Protein AF-A0A1Y2K6N7-F1 (afdb_monomer_lite)

pLDDT: mean 85.59, std 12.87, range [52.72, 97.44]

Organism: NCBI:txid1434232

Foldseek 3Di:
DPDDQAPPVDDPPKDWDFDQPDDDDPPDWWKFWWWDDDPPPDPPDVPPDIDIDIATWDADPNWIWGHGPPPVDDIDTRPDDIGTRGTTPDIDDDDD

InterPro domains:
  IPR015927 Peptidase S24/S26A/S26B/S26C [PF00717] (3-89)
  IPR036286 LexA/Signal peptidase-like superfamily [SSF51306] (2-95)
  IPR039418 LexA-like [cd06529] (3-89)

Secondary structure (DSSP, 8-state):
--SSTTTTTS-TTPEEEEETTPPPPTTS-EEEEEEPPPTT-----TTSS---EEEEEEEETTEEEEE-SSTTS--EEE-S--EEEEEEEEEE----

Sequence (96 aa):
MIGESMEPEFSDKDIIIVDPSAEVAPGQRNYVVAIVPDHSGAPMTLDANVRPTFKEYVMDGGMKFLKPLNPRYPMVQVQDEIILLGVVVSKYKEYR

Structure (mmCIF, N/CA/C/O backbone):
data_AF-A0A1Y2K6N7-F1
#
_entry.id   AF-A0A1Y2K6N7-F1
#
loop_
_atom_site.group_PDB
_atom_site.id
_atom_site.type_symbol
_atom_site.label_atom_id
_atom_site.label_alt_id
_atom_site.label_comp_id
_atom_site.label_asym_id
_atom_site.label_entity_id
_atom_site.label_seq_id
_atom_site.pdbx_PDB_ins_code
_atom_site.Cartn_x
_atom_site.Cartn_y
_atom_site.Cartn_z
_atom_site.occupancy
_atom_site.B_iso_or_equiv
_atom_site.auth_seq_id
_atom_site.auth_comp_id
_atom_site.auth_asym_id
_atom_site.auth_atom_id
_atom_site.pdbx_PDB_model_num
ATOM 1 N N . MET A 1 1 ? 7.467 0.460 7.960 1.00 60.53 1 MET A N 1
ATOM 2 C CA . MET A 1 1 ? 7.391 0.586 6.483 1.00 60.53 1 MET A CA 1
ATOM 3 C C . MET A 1 1 ? 8.631 1.341 6.008 1.00 60.53 1 MET A C 1
ATOM 5 O O . MET A 1 1 ? 9.064 2.204 6.752 1.00 60.53 1 MET A O 1
ATOM 9 N N . ILE A 1 2 ? 9.249 0.995 4.869 1.00 60.72 2 ILE A N 1
ATOM 10 C CA . ILE A 1 2 ? 10.459 1.694 4.386 1.00 60.72 2 ILE A CA 1
ATOM 11 C C . ILE A 1 2 ? 10.037 2.749 3.352 1.00 60.72 2 ILE A C 1
ATOM 13 O O . ILE A 1 2 ? 9.620 2.388 2.252 1.00 60.72 2 ILE A O 1
ATOM 17 N N . GLY A 1 3 ? 10.166 4.034 3.694 1.00 77.44 3 GLY A N 1
ATOM 18 C CA . GLY A 1 3 ? 10.015 5.166 2.769 1.00 77.44 3 GLY A CA 1
ATOM 19 C C . GLY A 1 3 ? 8.861 6.127 3.086 1.00 77.44 3 GLY A C 1
ATOM 20 O O . GLY A 1 3 ? 7.910 5.788 3.778 1.00 77.44 3 GLY A O 1
ATOM 21 N N . GLU A 1 4 ? 8.934 7.339 2.531 1.00 90.94 4 GLU A N 1
ATOM 22 C CA . GLU A 1 4 ? 8.038 8.465 2.871 1.00 90.94 4 GLU A CA 1
ATOM 23 C C . GLU A 1 4 ? 6.796 8.551 1.965 1.00 90.94 4 GLU A C 1
ATOM 25 O O . GLU A 1 4 ? 5.973 9.456 2.095 1.00 90.94 4 GLU A O 1
ATOM 30 N N . SER A 1 5 ? 6.649 7.639 0.996 1.00 91.56 5 SER A N 1
ATOM 31 C CA . SER A 1 5 ? 5.628 7.750 -0.064 1.00 91.56 5 S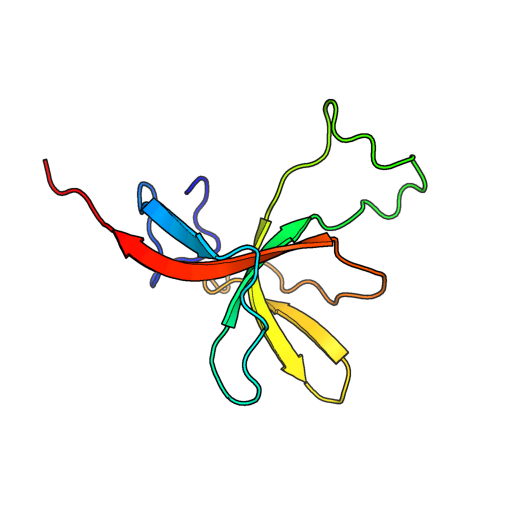ER A CA 1
ATOM 32 C C . SER A 1 5 ? 4.176 7.713 0.432 1.00 91.56 5 SER A C 1
ATOM 34 O O . SER A 1 5 ? 3.263 8.076 -0.306 1.00 91.56 5 SER A O 1
ATOM 36 N N . MET A 1 6 ? 3.956 7.273 1.670 1.00 95.25 6 MET A N 1
ATOM 37 C CA . MET A 1 6 ? 2.629 7.134 2.275 1.00 95.25 6 MET A CA 1
ATOM 38 C C . MET A 1 6 ? 2.403 8.087 3.454 1.00 95.25 6 MET A C 1
ATOM 40 O O . MET A 1 6 ? 1.381 7.997 4.134 1.00 95.25 6 MET A O 1
ATOM 44 N N . GLU A 1 7 ? 3.311 9.039 3.662 1.00 95.12 7 GLU A N 1
ATOM 45 C CA . GLU A 1 7 ? 3.094 10.145 4.588 1.00 95.12 7 GLU A CA 1
ATOM 46 C C . GLU A 1 7 ? 1.988 11.091 4.079 1.00 95.12 7 GLU A C 1
ATOM 48 O O . GLU A 1 7 ? 1.802 11.224 2.866 1.00 95.12 7 GLU A O 1
ATOM 53 N N . PRO A 1 8 ? 1.242 11.763 4.977 1.00 93.38 8 PRO A N 1
ATOM 54 C CA . PRO A 1 8 ? 1.405 11.759 6.437 1.00 93.38 8 PRO A CA 1
ATOM 55 C C . PRO A 1 8 ? 0.673 10.615 7.155 1.00 93.38 8 PRO A C 1
ATOM 57 O O . PRO A 1 8 ? 0.882 10.423 8.349 1.00 93.38 8 PRO A O 1
ATOM 60 N N . GLU A 1 9 ? -0.186 9.862 6.463 1.00 95.00 9 GLU A N 1
ATOM 61 C CA . GLU A 1 9 ? -1.033 8.848 7.105 1.00 95.00 9 GLU A CA 1
ATOM 62 C C . GLU A 1 9 ? -0.216 7.666 7.640 1.00 95.00 9 GLU A C 1
ATOM 64 O O . GLU A 1 9 ? -0.527 7.142 8.708 1.00 95.00 9 GLU A O 1
ATOM 69 N N . PHE A 1 10 ? 0.833 7.263 6.923 1.00 94.38 10 PHE A N 1
ATOM 70 C CA . PHE A 1 10 ? 1.743 6.200 7.335 1.00 94.38 10 PHE A CA 1
ATOM 71 C C . PHE A 1 10 ? 3.159 6.754 7.410 1.00 94.38 10 PHE A C 1
ATOM 73 O O . PHE A 1 10 ? 3.742 7.124 6.390 1.00 94.38 10 PHE A O 1
ATOM 80 N N . SER A 1 11 ? 3.698 6.820 8.621 1.00 92.12 11 SER A N 1
ATOM 81 C CA . SER A 1 11 ? 5.057 7.291 8.877 1.00 92.12 11 SER A CA 1
ATOM 82 C C . SER A 1 11 ? 6.073 6.154 8.772 1.00 92.12 11 SER A C 1
ATOM 84 O O . SER A 1 11 ? 5.727 4.967 8.827 1.00 92.12 11 SER A O 1
ATOM 86 N N . ASP A 1 12 ? 7.356 6.518 8.702 1.00 85.75 12 ASP A N 1
ATOM 87 C CA . ASP A 1 12 ? 8.428 5.559 8.969 1.00 85.75 12 ASP A CA 1
ATOM 88 C C . ASP A 1 12 ? 8.179 4.826 10.301 1.00 85.75 12 ASP A C 1
ATOM 90 O O . ASP A 1 12 ? 7.654 5.395 11.263 1.00 85.75 12 ASP A O 1
ATOM 94 N N . LYS A 1 13 ? 8.549 3.541 10.335 1.00 86.69 13 LYS A N 1
ATOM 95 C CA . LYS A 1 13 ? 8.333 2.597 11.452 1.00 86.69 13 LYS A CA 1
ATOM 96 C C . LYS A 1 13 ? 6.887 2.210 11.770 1.00 86.69 13 LYS A C 1
ATOM 98 O O . LYS A 1 13 ? 6.706 1.320 12.598 1.00 86.69 13 LYS A O 1
ATOM 103 N N . ASP A 1 14 ? 5.882 2.747 11.079 1.00 92.69 14 ASP A N 1
ATOM 104 C CA . ASP A 1 14 ? 4.534 2.185 11.189 1.00 92.69 14 ASP A CA 1
ATOM 105 C C . ASP A 1 14 ? 4.544 0.713 10.740 1.00 92.69 14 ASP A C 1
ATOM 107 O O . ASP A 1 14 ? 5.154 0.339 9.721 1.00 92.69 14 ASP A O 1
ATOM 111 N N . ILE A 1 15 ? 3.866 -0.121 11.529 1.00 93.00 15 ILE A N 1
ATOM 112 C CA . ILE A 1 15 ? 3.608 -1.527 11.235 1.00 93.00 15 ILE A CA 1
ATOM 113 C C . ILE A 1 15 ? 2.225 -1.602 10.598 1.00 93.00 15 ILE A C 1
ATOM 115 O O . ILE A 1 15 ? 1.241 -1.173 11.196 1.00 93.00 15 ILE A O 1
ATOM 119 N N . ILE A 1 16 ? 2.142 -2.146 9.387 1.00 94.75 16 ILE A N 1
ATOM 120 C CA . ILE A 1 16 ? 0.870 -2.397 8.702 1.00 94.75 16 ILE A CA 1
ATOM 121 C C . ILE A 1 16 ? 0.505 -3.873 8.827 1.00 94.75 16 ILE A C 1
ATOM 123 O O . ILE A 1 16 ? 1.371 -4.742 8.731 1.00 94.75 16 ILE A O 1
ATOM 127 N N . ILE A 1 17 ? -0.778 -4.145 9.034 1.00 96.06 17 ILE A N 1
ATOM 128 C CA . ILE A 1 17 ? -1.337 -5.496 9.019 1.00 96.06 17 ILE A CA 1
ATOM 129 C C . ILE A 1 17 ? -2.048 -5.663 7.681 1.00 96.06 17 ILE A C 1
ATOM 131 O O . ILE A 1 17 ? -2.920 -4.864 7.333 1.00 96.06 17 ILE A O 1
ATOM 135 N N . VAL A 1 18 ? -1.632 -6.681 6.934 1.00 96.75 18 VAL A N 1
ATOM 136 C CA . VAL A 1 18 ? -2.119 -6.986 5.588 1.00 96.75 18 VAL A CA 1
ATOM 137 C C . VAL A 1 18 ? -2.946 -8.260 5.656 1.00 96.75 18 VAL A C 1
ATOM 139 O O . VAL A 1 18 ? -2.453 -9.278 6.142 1.00 96.75 18 VAL A O 1
ATOM 142 N N . ASP A 1 19 ? -4.178 -8.204 5.162 1.00 97.44 19 ASP A N 1
ATOM 143 C CA . ASP A 1 19 ? -4.996 -9.384 4.915 1.00 97.44 19 ASP A CA 1
ATOM 144 C C . ASP A 1 19 ? -4.818 -9.814 3.444 1.00 97.44 19 ASP A C 1
ATOM 146 O O . ASP A 1 19 ? -5.227 -9.076 2.539 1.00 97.44 19 ASP A O 1
ATOM 150 N N . PRO A 1 20 ? -4.189 -10.976 3.178 1.00 96.69 20 PRO A N 1
ATOM 151 C CA . PRO A 1 20 ? -3.976 -11.468 1.819 1.00 96.69 20 PRO A CA 1
ATOM 152 C C . PRO A 1 20 ? -5.259 -11.971 1.145 1.00 96.69 20 PRO A C 1
ATOM 154 O O . PRO A 1 20 ? -5.272 -12.131 -0.071 1.00 96.69 20 PRO A O 1
ATOM 157 N N . SER A 1 21 ? -6.320 -12.243 1.912 1.00 95.81 21 SER A N 1
ATOM 158 C CA . SER A 1 21 ? -7.609 -12.721 1.389 1.00 95.81 21 SER A CA 1
ATOM 159 C C . SER A 1 21 ? -8.631 -11.597 1.217 1.00 95.81 21 SER A C 1
ATOM 161 O O . SER A 1 21 ? -9.692 -11.821 0.638 1.00 95.81 21 SER A O 1
ATOM 163 N N . ALA A 1 22 ? -8.339 -10.399 1.726 1.00 94.75 22 ALA A N 1
ATOM 164 C CA . ALA A 1 22 ? -9.220 -9.253 1.587 1.00 94.75 22 ALA A CA 1
ATOM 165 C C . ALA A 1 22 ? -9.220 -8.715 0.150 1.00 94.75 22 ALA A C 1
ATOM 167 O O . ALA A 1 22 ? -8.175 -8.540 -0.480 1.00 94.75 22 ALA A O 1
ATOM 168 N N . GLU A 1 23 ? -10.413 -8.394 -0.342 1.00 91.62 23 GLU A N 1
ATOM 169 C CA . GLU A 1 23 ? -10.612 -7.740 -1.632 1.00 91.62 23 GLU A CA 1
ATOM 170 C C . GLU A 1 23 ? -10.684 -6.216 -1.478 1.00 91.62 23 GLU A C 1
ATOM 172 O O . GLU A 1 23 ? -11.048 -5.682 -0.429 1.00 91.62 23 GLU A O 1
ATOM 177 N N . VAL A 1 24 ? -10.364 -5.496 -2.555 1.00 91.69 24 VAL A N 1
ATOM 178 C CA . VAL A 1 24 ? -10.536 -4.041 -2.623 1.00 91.69 24 VAL A CA 1
ATOM 179 C C . VAL A 1 24 ? -12.029 -3.712 -2.582 1.00 91.69 24 VAL A C 1
ATOM 181 O O . VAL A 1 24 ? -12.766 -4.030 -3.514 1.00 91.69 24 VAL A O 1
ATOM 184 N N . ALA A 1 25 ? -12.469 -3.015 -1.537 1.00 90.56 25 ALA A N 1
ATOM 185 C CA . ALA A 1 25 ? -13.862 -2.621 -1.369 1.00 90.56 25 ALA A CA 1
ATOM 186 C C . ALA A 1 25 ? -14.218 -1.421 -2.275 1.00 90.56 25 ALA A C 1
ATOM 188 O O . ALA A 1 25 ? -13.646 -0.338 -2.102 1.00 90.56 25 ALA A O 1
ATOM 189 N N . PRO A 1 26 ? -15.176 -1.546 -3.214 1.00 87.31 26 PRO A N 1
ATOM 190 C CA . PRO A 1 26 ? -15.580 -0.434 -4.071 1.00 87.31 26 PRO A CA 1
ATOM 191 C C . PRO A 1 26 ? -16.073 0.774 -3.266 1.00 87.31 26 PRO A C 1
ATOM 193 O O . PRO A 1 26 ? -16.789 0.631 -2.276 1.00 87.31 26 PRO A O 1
ATOM 196 N N . GLY A 1 27 ? -15.700 1.981 -3.699 1.00 85.56 27 GLY A N 1
ATOM 197 C CA . GLY A 1 27 ? -16.120 3.234 -3.058 1.00 85.56 27 GLY A CA 1
ATOM 198 C C . GLY A 1 27 ? -15.447 3.536 -1.713 1.00 85.56 27 GLY A C 1
ATOM 199 O O . GLY A 1 27 ? -15.750 4.562 -1.108 1.00 85.56 27 GLY A O 1
ATOM 200 N N . GLN A 1 28 ? -14.527 2.687 -1.253 1.00 90.06 28 GLN A N 1
ATOM 201 C CA . GLN A 1 28 ? -13.738 2.914 -0.045 1.00 90.06 28 GLN A CA 1
ATOM 202 C C . GLN A 1 28 ? -12.279 3.196 -0.395 1.00 90.06 28 GLN A C 1
ATOM 204 O O . GLN A 1 28 ? -11.786 2.837 -1.468 1.00 90.06 28 GLN A O 1
ATOM 209 N N . ARG A 1 29 ? -11.565 3.838 0.533 1.00 93.25 29 ARG A N 1
ATOM 210 C CA . ARG A 1 29 ? -10.112 3.967 0.418 1.00 93.25 29 ARG A CA 1
ATOM 211 C C . ARG A 1 29 ? -9.488 2.619 0.731 1.00 93.25 29 ARG A C 1
ATOM 213 O O . ARG A 1 29 ? -9.621 2.122 1.844 1.00 93.25 29 ARG A O 1
ATOM 220 N N . ASN A 1 30 ? -8.810 2.050 -0.257 1.00 95.69 30 ASN A N 1
ATOM 221 C CA . ASN A 1 30 ? -8.125 0.778 -0.118 1.00 95.69 30 ASN A CA 1
ATOM 222 C C . ASN A 1 30 ? -6.629 1.015 -0.170 1.00 95.69 30 ASN A C 1
ATOM 224 O O . ASN A 1 30 ? -6.112 1.656 -1.081 1.00 95.69 30 ASN A O 1
ATOM 228 N N . TYR A 1 31 ? -5.930 0.463 0.801 1.00 96.81 31 TYR A N 1
ATOM 229 C CA . TYR A 1 31 ? -4.484 0.496 0.872 1.00 96.81 31 TYR A CA 1
ATOM 230 C C . TYR A 1 31 ? -3.973 -0.901 0.578 1.00 96.81 31 TYR A C 1
ATOM 232 O O . TYR A 1 31 ? -4.478 -1.862 1.146 1.00 96.81 31 TYR A O 1
ATOM 240 N N . VAL A 1 32 ? -2.999 -1.033 -0.312 1.00 95.56 32 VAL A N 1
ATOM 241 C CA . VAL A 1 32 ? -2.576 -2.339 -0.814 1.00 95.56 32 VAL A CA 1
ATOM 242 C C . VAL A 1 32 ? -1.075 -2.500 -0.744 1.00 95.56 32 VAL A C 1
ATOM 244 O O . VAL A 1 32 ? -0.319 -1.549 -0.963 1.00 95.56 32 VAL A O 1
ATOM 247 N N . VAL A 1 33 ? -0.654 -3.734 -0.484 1.00 94.50 33 VAL A N 1
ATOM 248 C CA . VAL A 1 33 ? 0.702 -4.171 -0.788 1.00 94.50 33 VAL A CA 1
ATOM 249 C C . VAL A 1 33 ? 0.641 -4.929 -2.104 1.00 94.50 33 VAL A C 1
ATOM 251 O O . VAL A 1 33 ? -0.132 -5.873 -2.254 1.00 94.50 33 VAL A O 1
ATOM 254 N N . ALA A 1 34 ? 1.430 -4.492 -3.075 1.00 91.06 34 ALA A N 1
ATOM 255 C CA . ALA A 1 34 ? 1.426 -5.061 -4.412 1.00 91.06 34 ALA A CA 1
ATOM 256 C C . ALA A 1 34 ? 2.844 -5.172 -4.951 1.00 91.06 34 ALA A C 1
ATOM 258 O O . ALA A 1 34 ? 3.752 -4.460 -4.523 1.00 91.06 34 ALA A O 1
ATOM 259 N N . ILE A 1 35 ? 3.020 -6.041 -5.928 1.00 87.31 35 ILE A N 1
ATOM 260 C CA . ILE A 1 35 ? 4.212 -6.087 -6.752 1.00 87.31 35 ILE A CA 1
ATOM 261 C C . ILE A 1 35 ? 3.838 -5.571 -8.135 1.00 87.31 35 ILE A C 1
ATOM 263 O O . ILE A 1 35 ? 2.856 -6.018 -8.731 1.00 87.31 35 ILE A O 1
ATOM 267 N N . VAL A 1 36 ? 4.637 -4.629 -8.627 1.00 80.25 36 VAL A N 1
ATOM 268 C CA . VAL A 1 36 ? 4.531 -4.107 -9.987 1.00 80.25 36 VAL A CA 1
ATOM 269 C C . VAL A 1 36 ? 5.668 -4.734 -10.794 1.00 80.25 36 VAL A C 1
ATOM 271 O O . VAL A 1 36 ? 6.824 -4.524 -10.413 1.00 80.25 36 VAL A O 1
ATOM 274 N N . PRO A 1 37 ? 5.374 -5.516 -11.849 1.00 72.12 37 PRO A N 1
ATOM 275 C CA . PRO A 1 37 ? 6.399 -6.008 -12.761 1.00 72.12 37 PRO A CA 1
ATOM 276 C C . PRO A 1 37 ? 7.184 -4.844 -13.359 1.00 72.12 37 PRO A C 1
ATOM 278 O O . PRO A 1 37 ? 6.609 -3.801 -13.681 1.00 72.12 37 PRO A O 1
ATOM 281 N N . ASP A 1 38 ? 8.493 -5.003 -13.521 1.00 65.31 38 ASP A N 1
ATOM 282 C CA . ASP A 1 38 ? 9.235 -4.081 -14.361 1.00 65.31 38 ASP A CA 1
ATOM 283 C C . ASP A 1 38 ? 8.923 -4.406 -15.830 1.00 65.31 38 ASP A C 1
ATOM 285 O O . ASP A 1 38 ? 8.937 -5.555 -16.264 1.00 65.31 38 ASP A O 1
ATOM 289 N N . HIS A 1 39 ? 8.633 -3.388 -16.641 1.00 62.69 39 HIS A N 1
ATOM 290 C CA . HIS A 1 39 ? 8.345 -3.573 -18.072 1.00 62.69 39 HIS A CA 1
ATOM 291 C C . HIS A 1 39 ? 9.600 -3.960 -18.890 1.00 62.69 39 HIS A C 1
ATOM 293 O O . HIS A 1 39 ? 9.654 -3.745 -20.098 1.00 62.69 39 HIS A O 1
ATOM 299 N N . SER A 1 40 ? 10.638 -4.498 -18.239 1.00 60.91 40 SER A N 1
ATOM 300 C CA . SER A 1 40 ? 11.893 -4.934 -18.856 1.00 60.91 40 SER A CA 1
ATOM 301 C C . SER A 1 40 ? 11.743 -6.253 -19.624 1.00 60.91 40 SER A C 1
ATOM 303 O O . SER A 1 40 ? 12.625 -6.613 -20.403 1.00 60.91 40 SER A O 1
ATOM 305 N N . GLY A 1 41 ? 10.632 -6.972 -19.419 1.00 56.31 41 GLY A N 1
ATOM 306 C CA . GLY A 1 41 ? 10.379 -8.282 -20.020 1.00 56.31 41 GLY A CA 1
ATOM 307 C C . GLY A 1 41 ? 11.169 -9.421 -19.367 1.00 56.31 41 GLY A C 1
ATOM 308 O O . GLY A 1 41 ? 11.101 -10.555 -19.842 1.00 56.31 41 GLY A O 1
ATOM 309 N N . ALA A 1 42 ? 11.911 -9.147 -18.289 1.00 57.16 42 ALA A N 1
ATOM 310 C CA . ALA A 1 42 ? 12.545 -10.184 -17.491 1.00 57.16 42 ALA A CA 1
ATOM 311 C C . ALA A 1 42 ? 11.475 -10.995 -16.731 1.00 57.16 42 ALA A C 1
ATOM 313 O O . ALA A 1 42 ? 10.499 -10.420 -16.244 1.00 57.16 42 ALA A O 1
ATOM 314 N N . PRO A 1 43 ? 11.628 -12.326 -16.596 1.00 56.66 43 PRO A N 1
ATOM 315 C CA . PRO A 1 43 ? 10.735 -13.107 -15.752 1.00 56.66 43 PRO A CA 1
ATOM 316 C C . PRO A 1 43 ? 10.801 -12.576 -14.318 1.00 56.66 43 PRO A C 1
ATOM 318 O O . PRO A 1 43 ? 11.885 -12.497 -13.739 1.00 56.66 43 PRO A O 1
ATOM 321 N N . MET A 1 44 ? 9.649 -12.247 -13.731 1.00 56.47 44 MET A N 1
ATOM 322 C CA . MET A 1 44 ? 9.557 -11.979 -12.298 1.00 56.47 44 MET A CA 1
ATOM 323 C C . MET A 1 44 ? 9.838 -13.274 -11.534 1.00 56.47 44 MET A C 1
ATOM 325 O O . MET A 1 44 ? 8.943 -14.078 -11.273 1.00 56.47 44 MET A O 1
ATOM 329 N N . THR A 1 45 ? 11.095 -13.492 -11.175 1.00 55.91 45 THR A N 1
ATOM 330 C CA . THR A 1 45 ? 11.475 -14.507 -10.201 1.00 55.91 45 THR A CA 1
ATOM 331 C C . THR A 1 45 ? 11.391 -13.889 -8.810 1.00 55.91 45 THR A C 1
ATOM 333 O O . THR A 1 45 ? 11.857 -12.776 -8.561 1.00 55.91 45 THR A O 1
ATOM 336 N N . LEU A 1 46 ? 10.765 -14.603 -7.873 1.00 57.62 46 LEU A N 1
ATOM 337 C CA . LEU A 1 46 ? 10.585 -14.149 -6.489 1.00 57.62 46 LEU A CA 1
ATOM 338 C C . LEU A 1 46 ? 11.912 -14.090 -5.695 1.00 57.62 46 LEU A C 1
ATOM 340 O O . LEU A 1 46 ? 11.890 -13.922 -4.480 1.00 57.62 46 LEU A O 1
ATOM 344 N N . ASP A 1 47 ? 13.057 -14.284 -6.355 1.00 56.06 47 ASP A N 1
ATOM 345 C CA . ASP A 1 47 ? 14.329 -14.649 -5.736 1.00 56.06 47 ASP A CA 1
ATOM 346 C C . ASP A 1 47 ? 15.322 -13.493 -5.533 1.00 56.06 47 ASP A C 1
ATOM 348 O O . ASP A 1 47 ? 16.231 -13.661 -4.721 1.00 56.06 47 ASP A O 1
ATOM 352 N N . ALA A 1 48 ? 15.162 -12.307 -6.146 1.00 52.72 48 ALA A N 1
ATOM 353 C CA . ALA A 1 48 ? 16.083 -11.195 -5.832 1.00 52.72 48 ALA A CA 1
ATOM 354 C C . ALA A 1 48 ? 15.616 -9.755 -6.113 1.00 52.72 48 ALA A C 1
ATOM 356 O O . ALA A 1 48 ? 15.947 -8.857 -5.338 1.00 52.72 48 ALA A O 1
ATOM 357 N N . ASN A 1 49 ? 14.877 -9.490 -7.196 1.00 57.62 49 ASN A N 1
ATOM 358 C CA . ASN A 1 49 ? 14.678 -8.104 -7.669 1.00 57.62 49 ASN A CA 1
ATOM 359 C C . ASN A 1 49 ? 13.263 -7.557 -7.487 1.00 57.62 49 ASN A C 1
ATOM 361 O O . ASN A 1 49 ? 12.992 -6.391 -7.770 1.00 57.62 49 ASN A O 1
ATOM 365 N N . VAL A 1 50 ? 12.368 -8.381 -6.961 1.00 69.69 50 VAL A N 1
ATOM 366 C CA . VAL A 1 50 ? 10.968 -8.029 -6.805 1.00 69.69 50 VAL A CA 1
ATOM 367 C C . VAL A 1 50 ? 10.754 -7.370 -5.447 1.00 69.69 50 VAL A C 1
ATOM 369 O O . VAL A 1 50 ? 10.818 -8.021 -4.406 1.00 69.69 50 VAL A O 1
ATOM 372 N N . ARG A 1 51 ? 10.507 -6.056 -5.446 1.00 77.81 51 ARG A N 1
ATOM 373 C CA . ARG A 1 51 ? 10.235 -5.293 -4.220 1.00 77.81 51 ARG A CA 1
ATOM 374 C C . ARG A 1 51 ? 8.749 -4.947 -4.131 1.00 77.81 51 ARG A C 1
ATOM 376 O O . ARG A 1 51 ? 8.253 -4.245 -5.013 1.00 77.81 51 ARG A O 1
ATOM 383 N N . PRO A 1 52 ? 8.036 -5.388 -3.080 1.00 87.56 52 PRO A N 1
ATOM 384 C CA . PRO A 1 52 ? 6.661 -4.969 -2.881 1.00 87.56 52 PRO A CA 1
ATOM 385 C C . PRO A 1 52 ? 6.594 -3.458 -2.635 1.00 87.56 52 PRO A C 1
ATOM 387 O O . PRO A 1 52 ? 7.445 -2.872 -1.963 1.00 87.56 52 PRO A O 1
ATOM 390 N N . THR A 1 53 ? 5.551 -2.833 -3.167 1.00 89.25 53 THR A N 1
ATOM 391 C CA . THR A 1 53 ? 5.198 -1.437 -2.930 1.00 89.25 53 THR A CA 1
ATOM 392 C C . THR A 1 53 ? 3.943 -1.357 -2.077 1.00 89.25 53 THR A C 1
ATOM 394 O O . THR A 1 53 ? 3.064 -2.214 -2.151 1.00 89.25 53 THR A O 1
ATOM 397 N N . PHE A 1 54 ? 3.857 -0.302 -1.276 1.00 94.00 54 PHE A N 1
ATOM 398 C CA . PHE A 1 54 ? 2.696 0.027 -0.462 1.00 94.00 54 PHE A CA 1
ATOM 399 C C . PHE A 1 54 ? 2.085 1.341 -0.962 1.00 94.00 54 PHE A C 1
ATOM 401 O O . PHE A 1 54 ? 2.796 2.353 -1.000 1.00 94.00 54 PHE A O 1
ATOM 408 N N . LYS A 1 55 ? 0.823 1.315 -1.414 1.00 95.06 55 LYS A N 1
ATOM 409 C CA . LYS A 1 55 ? 0.119 2.451 -2.049 1.00 95.06 55 LYS A CA 1
ATOM 410 C C . LYS A 1 55 ? -1.389 2.413 -1.775 1.00 95.06 55 LYS A C 1
ATOM 412 O O . LYS A 1 55 ? -1.925 1.385 -1.375 1.00 95.06 55 LYS A O 1
ATOM 417 N N . GLU A 1 56 ? -2.079 3.528 -2.001 1.00 96.19 56 GLU A N 1
ATOM 418 C CA . GLU A 1 56 ? -3.540 3.545 -2.134 1.00 96.19 56 GLU A CA 1
ATOM 419 C C . GLU A 1 56 ? -3.925 2.988 -3.512 1.00 96.19 56 GLU A C 1
ATOM 421 O O . GLU A 1 56 ? -3.366 3.400 -4.528 1.00 96.19 56 GLU A O 1
ATOM 426 N N . TYR A 1 57 ? -4.864 2.048 -3.553 1.00 94.81 57 TYR A N 1
ATOM 427 C CA . TYR A 1 57 ? -5.445 1.543 -4.790 1.00 94.81 57 TYR A CA 1
ATOM 428 C C . TYR A 1 57 ? -6.645 2.407 -5.174 1.00 94.81 57 TYR A C 1
ATOM 430 O O . TYR A 1 57 ? -7.612 2.517 -4.417 1.00 94.81 57 TYR A O 1
ATOM 438 N N . VAL A 1 58 ? -6.582 3.014 -6.357 1.00 93.56 58 VAL A N 1
ATOM 439 C CA . VAL A 1 58 ? -7.607 3.929 -6.870 1.00 93.56 58 VAL A CA 1
ATOM 440 C C . VAL A 1 58 ? -8.124 3.416 -8.206 1.00 93.56 58 VAL A C 1
ATOM 442 O O . VAL A 1 58 ? -7.347 3.011 -9.069 1.00 93.56 58 VAL A O 1
ATOM 445 N N . MET A 1 59 ? -9.442 3.462 -8.383 1.00 90.31 59 MET A N 1
ATOM 446 C CA . MET A 1 59 ? -10.090 3.258 -9.673 1.00 90.31 59 MET A CA 1
ATOM 447 C C . MET A 1 59 ? -10.698 4.572 -10.147 1.00 90.31 59 MET A C 1
ATOM 449 O O . MET A 1 59 ? -11.518 5.153 -9.440 1.00 90.31 59 MET A O 1
ATOM 453 N N . ASP A 1 60 ? -10.314 5.015 -11.341 1.00 87.69 60 ASP A N 1
ATOM 454 C CA . ASP A 1 60 ? -10.843 6.225 -11.969 1.00 87.69 60 ASP A CA 1
ATOM 455 C C . ASP A 1 60 ? -11.014 6.001 -13.476 1.00 87.69 60 ASP A C 1
ATOM 457 O O . ASP A 1 60 ? -10.116 5.483 -14.139 1.00 87.69 60 ASP A O 1
ATOM 461 N N . GLY A 1 61 ? -12.195 6.312 -14.014 1.00 88.19 61 GLY A N 1
ATOM 462 C CA . GLY A 1 61 ? -12.504 6.122 -15.437 1.00 88.19 61 GLY A CA 1
ATOM 463 C C . GLY A 1 61 ? -12.302 4.690 -15.962 1.00 88.19 61 GLY A C 1
ATOM 464 O O . GLY A 1 61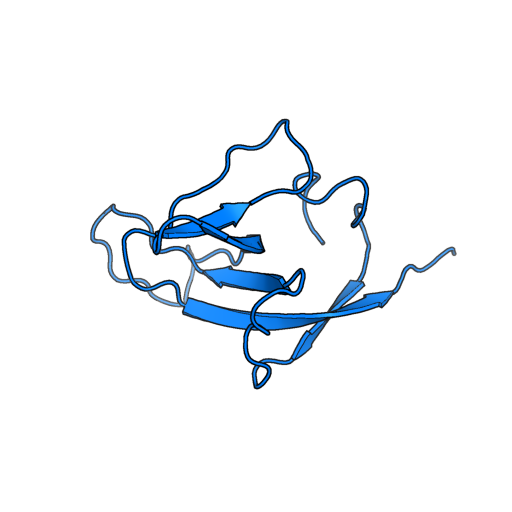 ? -11.957 4.513 -17.126 1.00 88.19 61 GLY A O 1
ATOM 465 N N . GLY A 1 62 ? -12.456 3.667 -15.111 1.00 86.94 62 GLY A N 1
ATOM 466 C CA . GLY A 1 62 ? -12.191 2.261 -15.458 1.00 86.94 62 GLY A CA 1
ATOM 467 C C . GLY A 1 62 ? -10.708 1.865 -15.447 1.00 86.94 62 GLY A C 1
ATOM 468 O O . GLY A 1 62 ? -10.387 0.694 -15.640 1.00 86.94 62 GLY A O 1
ATOM 469 N N . MET A 1 63 ? -9.808 2.809 -15.174 1.00 89.31 63 MET A N 1
ATOM 470 C CA . MET A 1 63 ? -8.376 2.575 -15.022 1.00 89.31 63 MET A CA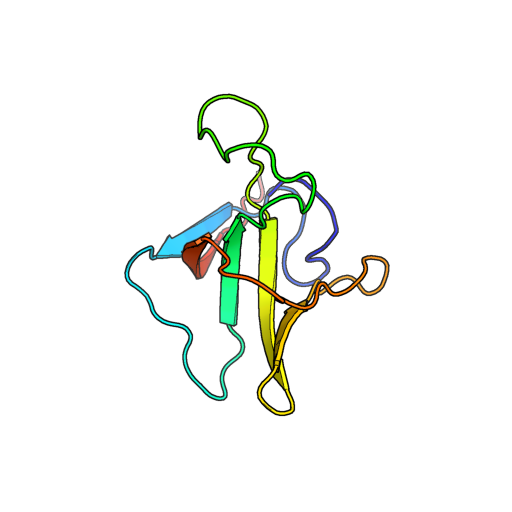 1
ATOM 471 C C . MET A 1 63 ? -8.014 2.374 -13.551 1.00 89.31 63 MET A C 1
ATOM 473 O O . MET A 1 63 ? -8.644 2.931 -12.650 1.00 89.31 63 MET A O 1
ATOM 477 N N . LYS A 1 64 ? -6.987 1.558 -13.314 1.00 89.50 64 LYS A N 1
ATOM 478 C CA . LYS A 1 64 ? -6.475 1.222 -11.983 1.00 89.50 64 LYS A CA 1
ATOM 479 C C . LYS A 1 64 ? -5.169 1.970 -11.740 1.00 89.50 64 LYS A C 1
ATOM 481 O O . LYS A 1 64 ? -4.307 2.018 -12.616 1.00 89.50 64 LYS A O 1
ATOM 486 N N . PHE A 1 65 ? -5.003 2.511 -10.541 1.00 92.38 65 PHE A N 1
ATOM 487 C CA . PHE A 1 65 ? -3.824 3.276 -10.155 1.00 92.38 65 PHE A CA 1
ATOM 488 C C . PHE A 1 65 ? -3.324 2.862 -8.775 1.00 92.38 65 PHE A C 1
ATOM 490 O O . PHE A 1 65 ? -4.107 2.595 -7.864 1.00 92.38 65 PHE A O 1
ATOM 497 N N . LEU A 1 66 ? -2.003 2.882 -8.613 1.00 93.69 66 LEU A N 1
ATOM 498 C CA . LEU A 1 66 ? -1.329 2.851 -7.324 1.00 93.69 66 LEU A CA 1
ATOM 499 C C . LEU A 1 66 ? -0.871 4.271 -6.990 1.00 93.69 66 LEU A C 1
ATOM 501 O O . LEU A 1 66 ? 0.077 4.803 -7.575 1.00 93.69 66 LEU A O 1
ATOM 505 N N . LYS A 1 67 ? -1.577 4.898 -6.052 1.00 94.62 67 LYS A N 1
ATOM 506 C CA . LYS A 1 67 ? -1.405 6.295 -5.667 1.00 94.62 67 LYS A CA 1
ATOM 507 C C . LYS A 1 67 ? -0.636 6.402 -4.341 1.00 94.62 67 LYS A C 1
ATOM 509 O O . LYS A 1 67 ? -1.077 5.846 -3.335 1.00 94.62 67 LYS A O 1
ATOM 514 N N . PRO A 1 68 ? 0.512 7.097 -4.296 1.00 95.38 68 PRO A N 1
ATOM 515 C CA . PRO A 1 68 ? 1.136 7.471 -3.030 1.00 95.38 68 PRO A CA 1
ATOM 516 C C . PRO A 1 68 ? 0.306 8.547 -2.323 1.00 95.38 68 PRO A C 1
ATOM 518 O O . PRO A 1 68 ? -0.337 9.370 -2.974 1.00 95.38 68 PRO A O 1
ATOM 521 N N . LEU A 1 69 ? 0.340 8.572 -0.990 1.00 95.50 69 LEU A N 1
ATOM 522 C CA . LEU A 1 69 ? -0.300 9.650 -0.223 1.00 95.50 69 LEU A CA 1
ATOM 523 C C . LEU A 1 69 ? 0.559 10.903 -0.163 1.00 95.50 69 LEU A C 1
ATOM 525 O O . LEU A 1 69 ? 0.022 12.005 -0.080 1.00 95.50 69 LEU A O 1
ATOM 529 N N . ASN A 1 70 ? 1.875 10.727 -0.258 1.00 95.12 70 ASN A N 1
ATOM 530 C CA . ASN A 1 70 ? 2.816 11.824 -0.325 1.00 95.12 70 ASN A CA 1
ATOM 531 C C . ASN A 1 70 ? 2.894 12.336 -1.777 1.00 95.12 70 ASN A C 1
ATOM 533 O O . ASN A 1 70 ? 3.423 11.622 -2.637 1.00 95.12 70 ASN A O 1
ATOM 537 N N . PRO A 1 71 ? 2.436 13.571 -2.072 1.00 93.06 71 PRO A N 1
ATOM 538 C CA . PRO A 1 71 ? 2.368 14.096 -3.440 1.00 93.06 71 PRO A CA 1
ATOM 539 C C . PRO A 1 71 ? 3.728 14.272 -4.126 1.00 93.06 71 PRO A C 1
ATOM 541 O O . PRO A 1 71 ? 3.782 14.522 -5.326 1.00 93.06 71 PRO A O 1
ATOM 544 N N . ARG A 1 72 ? 4.837 14.162 -3.381 1.00 94.06 72 ARG A N 1
ATOM 545 C CA . ARG A 1 72 ? 6.201 14.219 -3.932 1.00 94.06 72 ARG A CA 1
ATOM 546 C C . ARG A 1 72 ? 6.558 12.975 -4.749 1.00 94.06 72 ARG A C 1
ATOM 548 O O . ARG A 1 72 ? 7.553 12.993 -5.467 1.00 94.06 72 ARG A O 1
ATOM 555 N N . TYR A 1 73 ? 5.770 11.909 -4.630 1.00 90.69 73 TYR A N 1
ATOM 556 C CA . TYR A 1 73 ? 5.966 10.652 -5.336 1.00 90.69 73 TYR A CA 1
ATOM 557 C C . TYR A 1 73 ? 4.923 10.516 -6.456 1.00 90.69 73 TYR A C 1
ATOM 559 O O . TYR A 1 73 ? 3.764 10.887 -6.260 1.00 90.69 73 TYR A O 1
ATOM 567 N N . PRO A 1 74 ? 5.293 9.979 -7.630 1.00 89.81 74 PRO A N 1
ATOM 568 C CA . PRO A 1 74 ? 4.367 9.842 -8.747 1.00 89.81 74 PRO A CA 1
ATOM 569 C C . PRO A 1 74 ? 3.350 8.718 -8.517 1.00 89.81 74 PRO A C 1
ATOM 571 O O . PRO A 1 74 ? 3.654 7.681 -7.923 1.00 89.81 74 PRO A O 1
ATOM 574 N N . MET A 1 75 ? 2.140 8.917 -9.039 1.00 90.62 75 MET A N 1
ATOM 575 C CA . MET A 1 75 ? 1.140 7.859 -9.180 1.00 90.62 75 MET A CA 1
ATOM 576 C C . MET A 1 75 ? 1.527 6.929 -10.331 1.00 90.62 75 MET A C 1
ATOM 578 O O . MET A 1 75 ? 1.997 7.388 -11.371 1.00 90.62 75 MET A O 1
ATOM 582 N N . VAL A 1 76 ? 1.297 5.631 -10.153 1.00 88.75 76 VAL A N 1
ATOM 583 C CA . VAL A 1 76 ? 1.565 4.615 -11.176 1.00 88.75 76 VAL A CA 1
ATOM 584 C C . VAL A 1 76 ? 0.237 4.103 -11.713 1.00 88.75 76 VAL A C 1
ATOM 586 O O . VAL A 1 76 ? -0.592 3.611 -10.948 1.00 88.75 76 VAL A O 1
ATOM 589 N N . GLN A 1 77 ? 0.023 4.223 -13.021 1.00 90.06 77 GLN A N 1
ATOM 590 C CA . GLN A 1 77 ? -1.084 3.545 -13.688 1.00 90.06 77 GLN A CA 1
ATOM 591 C C . GLN A 1 77 ? -0.755 2.059 -13.815 1.00 90.06 77 GLN A C 1
ATOM 593 O O . GLN A 1 77 ? 0.327 1.690 -14.266 1.00 90.06 77 GLN A O 1
ATOM 598 N N . VAL A 1 78 ? -1.701 1.212 -13.436 1.00 84.94 78 VAL A N 1
ATOM 599 C CA . VAL A 1 78 ? -1.594 -0.235 -13.594 1.00 84.94 78 VAL A CA 1
ATOM 600 C C . VAL A 1 78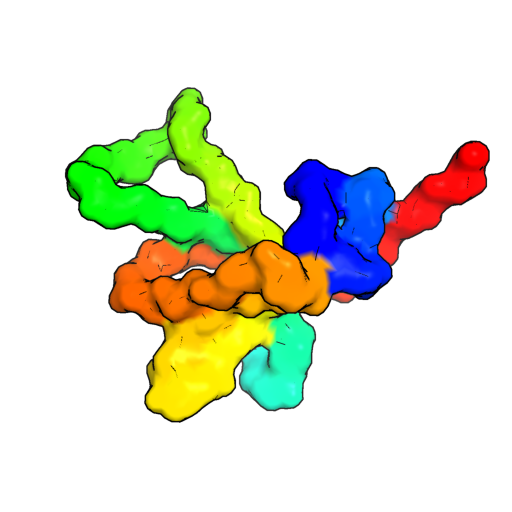 ? -2.024 -0.578 -15.020 1.00 84.94 78 VAL A C 1
ATOM 602 O O . VAL A 1 78 ? -3.215 -0.544 -15.327 1.00 84.94 78 VAL A O 1
ATOM 605 N N . GLN A 1 79 ? -1.043 -0.812 -15.898 1.00 74.00 79 GLN A N 1
ATOM 606 C CA . GLN A 1 79 ? -1.273 -1.185 -17.302 1.00 74.00 79 GLN A CA 1
ATOM 607 C C . GLN A 1 79 ? -1.445 -2.704 -17.475 1.00 74.00 79 GLN A C 1
ATOM 609 O O . GLN A 1 79 ? -2.324 -3.126 -18.220 1.00 74.00 79 GLN A O 1
ATOM 614 N N . ASP A 1 80 ? -0.666 -3.492 -16.727 1.00 69.25 80 ASP A N 1
ATOM 615 C CA . ASP A 1 80 ? -0.652 -4.962 -16.747 1.00 69.25 80 ASP A CA 1
A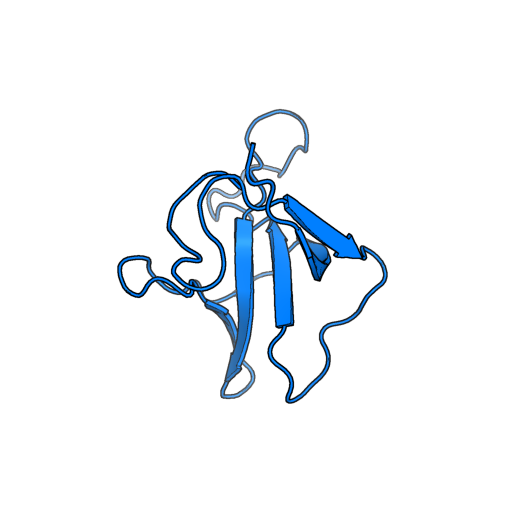TOM 616 C C . ASP A 1 80 ? -1.186 -5.562 -15.427 1.00 69.25 80 ASP A C 1
ATOM 618 O O . ASP A 1 80 ? -1.608 -4.843 -14.515 1.00 69.25 80 ASP A O 1
ATOM 622 N N . GLU A 1 81 ? -1.160 -6.892 -15.292 1.00 72.00 81 GLU A N 1
ATOM 623 C CA . GLU A 1 81 ? -1.480 -7.577 -14.034 1.00 72.00 81 GLU A CA 1
ATOM 624 C C . GLU A 1 81 ? -0.457 -7.235 -12.938 1.00 72.00 81 GLU A C 1
ATOM 626 O O . GLU A 1 81 ? 0.711 -7.618 -12.984 1.00 72.00 81 GLU A O 1
ATOM 631 N N . ILE A 1 82 ? -0.915 -6.511 -11.912 1.00 79.75 82 ILE A N 1
ATOM 632 C CA . ILE A 1 82 ? -0.209 -6.419 -10.632 1.00 79.75 82 ILE A CA 1
ATOM 633 C C . ILE A 1 82 ? -0.417 -7.704 -9.843 1.00 79.75 82 ILE A C 1
ATOM 635 O O . ILE A 1 82 ? -1.517 -8.259 -9.817 1.00 79.75 82 ILE A O 1
ATOM 639 N N . ILE A 1 83 ? 0.608 -8.122 -9.105 1.00 87.50 83 ILE A N 1
ATOM 640 C CA . ILE A 1 83 ? 0.429 -9.164 -8.096 1.00 87.50 83 ILE A CA 1
ATOM 641 C C . ILE A 1 83 ? 0.026 -8.470 -6.802 1.00 87.50 83 ILE A C 1
A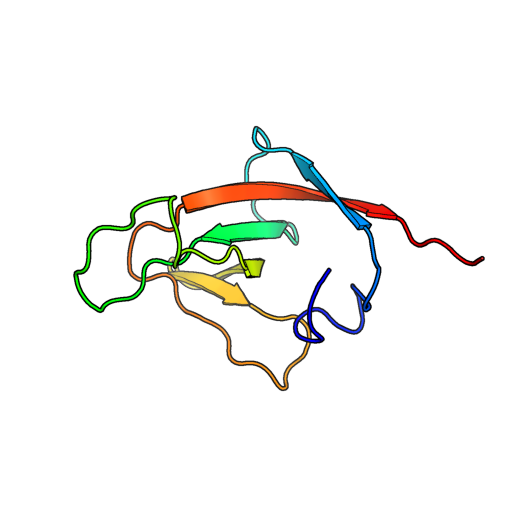TOM 643 O O . ILE A 1 83 ? 0.855 -7.871 -6.113 1.00 87.50 83 ILE A O 1
ATOM 647 N N . LEU A 1 84 ? -1.267 -8.513 -6.491 1.00 90.25 84 LEU A N 1
ATOM 648 C CA . LEU A 1 84 ? -1.782 -8.022 -5.220 1.00 90.25 84 LEU A CA 1
ATOM 649 C C . LEU A 1 84 ? -1.389 -9.006 -4.111 1.00 90.25 84 LEU A C 1
ATOM 651 O O . LEU A 1 84 ? -1.767 -10.172 -4.160 1.00 90.25 84 LEU A O 1
ATOM 655 N N . LEU A 1 85 ? -0.629 -8.538 -3.119 1.00 93.38 85 LEU A N 1
ATOM 656 C CA . LEU A 1 85 ? -0.247 -9.347 -1.954 1.00 93.38 85 LEU A CA 1
ATOM 657 C C . LEU A 1 85 ? -1.281 -9.268 -0.824 1.00 93.38 85 LEU A C 1
ATOM 659 O O . LEU A 1 85 ? -1.296 -10.133 0.046 1.00 93.38 85 LEU A O 1
ATOM 663 N N . GLY A 1 86 ? -2.120 -8.230 -0.823 1.00 95.44 86 GLY A N 1
ATOM 664 C CA . GLY A 1 86 ? -3.245 -8.087 0.095 1.00 95.44 86 GLY A CA 1
ATOM 665 C C . GLY A 1 86 ? -3.641 -6.636 0.351 1.00 95.44 86 GLY A C 1
ATOM 666 O O . GLY A 1 86 ? -2.977 -5.691 -0.099 1.00 95.44 86 GLY A O 1
ATOM 667 N N . VAL A 1 87 ? -4.724 -6.472 1.109 1.00 97.25 87 VAL A N 1
ATOM 668 C CA . VAL A 1 87 ? -5.253 -5.171 1.540 1.00 97.25 87 VAL A CA 1
ATOM 669 C C . VAL A 1 87 ? -4.805 -4.892 2.973 1.00 97.25 87 VAL A C 1
ATOM 671 O O . VAL A 1 87 ? -4.828 -5.765 3.838 1.00 97.25 87 VAL A O 1
ATOM 674 N N . VAL A 1 88 ? -4.372 -3.664 3.244 1.00 97.00 88 VAL A N 1
ATOM 675 C CA . VAL A 1 88 ? -4.039 -3.211 4.596 1.00 97.00 88 VAL A CA 1
ATOM 676 C C . VAL A 1 88 ? -5.326 -2.960 5.367 1.00 97.00 88 VAL A C 1
ATOM 678 O O . VAL A 1 88 ? -6.122 -2.100 4.995 1.00 97.00 88 VAL A O 1
ATOM 681 N N . VAL A 1 89 ? -5.489 -3.682 6.472 1.00 96.88 89 VAL A N 1
ATOM 682 C CA . VAL A 1 89 ? -6.692 -3.629 7.318 1.00 96.88 89 VAL A CA 1
ATOM 683 C C . VAL A 1 89 ? -6.490 -2.794 8.580 1.00 96.88 89 VAL A C 1
ATOM 685 O O . VAL A 1 89 ? -7.449 -2.281 9.150 1.00 96.88 89 VAL A O 1
ATOM 688 N N . SER A 1 90 ? -5.241 -2.613 9.017 1.00 95.75 90 SER A N 1
ATOM 689 C CA . SER A 1 90 ? -4.917 -1.776 10.175 1.00 95.75 90 SER A CA 1
ATOM 690 C C . SER A 1 90 ? -3.448 -1.362 10.200 1.00 95.75 90 SER A C 1
ATOM 692 O O . SER A 1 90 ? -2.603 -1.975 9.545 1.00 95.75 90 SER A O 1
ATOM 694 N N . LYS A 1 91 ? -3.136 -0.345 11.010 1.00 94.75 91 LYS A N 1
ATOM 695 C CA . LYS A 1 91 ? -1.768 0.075 11.331 1.00 94.75 91 LYS A CA 1
ATOM 696 C C . LYS A 1 91 ? -1.545 0.113 12.842 1.00 94.75 91 LYS A C 1
ATOM 698 O O . LYS A 1 91 ? -2.476 0.377 13.599 1.00 94.75 91 LYS A O 1
ATOM 703 N N . TYR A 1 92 ? -0.305 -0.097 13.259 1.00 94.06 92 TYR A N 1
ATOM 704 C CA . TYR A 1 92 ? 0.159 0.014 14.635 1.00 94.06 92 TYR A CA 1
ATOM 705 C C . TYR A 1 92 ? 1.416 0.885 14.688 1.00 94.06 92 TYR A C 1
ATOM 707 O O . TYR A 1 92 ? 2.303 0.754 13.842 1.00 94.06 92 TYR A O 1
ATOM 715 N N . LYS A 1 93 ? 1.488 1.762 15.694 1.00 91.69 93 LYS A N 1
ATOM 716 C CA . LYS A 1 93 ? 2.631 2.643 15.938 1.00 91.69 93 LYS A CA 1
ATOM 717 C C . LYS A 1 93 ? 3.140 2.443 17.356 1.00 91.69 93 LYS A C 1
ATOM 719 O O . LYS A 1 93 ? 2.381 2.561 18.315 1.00 91.69 93 LYS A O 1
ATOM 724 N N . GLU A 1 94 ? 4.427 2.143 17.464 1.00 89.69 94 GLU A N 1
ATOM 725 C CA . GLU A 1 94 ? 5.107 1.953 18.737 1.00 89.69 94 GLU A CA 1
ATOM 726 C C . GLU A 1 94 ? 5.806 3.252 19.161 1.00 89.69 94 GLU A C 1
ATOM 728 O O . GLU A 1 94 ? 6.618 3.802 18.418 1.00 89.69 94 GLU A O 1
ATOM 733 N N . TYR A 1 95 ? 5.482 3.740 20.361 1.00 85.62 95 TYR A N 1
ATOM 734 C CA . TYR A 1 95 ? 6.093 4.915 20.985 1.00 85.62 95 TYR A CA 1
ATOM 735 C C . TYR A 1 95 ? 6.904 4.437 22.195 1.00 85.62 95 TYR A C 1
ATOM 737 O O . TYR A 1 95 ? 6.413 4.470 23.322 1.00 85.62 95 TYR A O 1
ATOM 745 N N . ARG A 1 96 ? 8.088 3.873 21.955 1.00 78.62 96 ARG A N 1
ATOM 746 C CA . ARG A 1 96 ? 9.044 3.567 23.031 1.00 78.62 96 ARG A CA 1
ATOM 747 C C . ARG A 1 96 ? 9.912 4.775 23.338 1.00 78.62 96 ARG A C 1
ATOM 749 O O . ARG A 1 96 ? 10.242 5.504 22.376 1.00 78.62 96 ARG A O 1
#

Radius of gyration: 13.79 Å; chains: 1; bounding box: 32×29×43 Å